Protein AF-A0A662FMQ7-F1 (afdb_monomer_lite)

Structure (mmCIF, N/CA/C/O backbone):
data_AF-A0A662FMQ7-F1
#
_entry.id   AF-A0A662FMQ7-F1
#
loop_
_atom_site.group_PDB
_atom_site.id
_atom_site.type_symbol
_atom_site.label_atom_id
_atom_site.label_alt_id
_atom_site.label_comp_id
_atom_site.label_asym_id
_atom_site.label_entity_id
_atom_site.label_seq_id
_atom_site.pdbx_PDB_ins_code
_atom_site.Cartn_x
_atom_site.Cartn_y
_atom_site.Cartn_z
_atom_site.occupancy
_atom_site.B_iso_or_equiv
_atom_site.auth_seq_id
_atom_site.auth_comp_id
_atom_site.auth_asym_id
_atom_site.auth_atom_id
_atom_site.pdbx_PDB_model_num
ATOM 1 N N . MET A 1 1 ? 12.712 19.298 -30.927 1.00 40.09 1 MET A N 1
ATOM 2 C CA . MET A 1 1 ? 11.885 18.202 -30.375 1.00 40.09 1 MET A CA 1
ATOM 3 C C . MET A 1 1 ? 12.782 17.271 -29.569 1.00 40.09 1 MET A C 1
ATOM 5 O O . MET A 1 1 ? 13.464 16.447 -30.155 1.00 40.09 1 MET A O 1
ATOM 9 N N . ALA A 1 2 ? 12.842 17.442 -28.248 1.00 38.66 2 ALA A N 1
ATOM 10 C CA . ALA A 1 2 ? 13.638 16.590 -27.361 1.00 38.66 2 ALA A CA 1
ATOM 11 C C . ALA A 1 2 ? 12.937 16.469 -25.995 1.00 38.66 2 ALA A C 1
ATOM 13 O O . ALA A 1 2 ? 13.376 17.013 -24.993 1.00 38.66 2 ALA A O 1
ATOM 14 N N . ARG A 1 3 ? 11.785 15.790 -25.977 1.00 37.56 3 ARG A N 1
ATOM 15 C CA . ARG A 1 3 ? 11.142 15.272 -24.757 1.00 37.56 3 ARG A CA 1
ATOM 16 C C . ARG A 1 3 ? 11.117 13.751 -24.867 1.00 37.56 3 ARG A C 1
ATOM 18 O O . ARG A 1 3 ? 10.083 13.159 -25.146 1.00 37.56 3 ARG A O 1
ATOM 25 N N . LYS A 1 4 ? 12.285 13.122 -24.768 1.00 44.16 4 LYS A N 1
ATOM 26 C CA . LYS A 1 4 ? 12.413 11.661 -24.685 1.00 44.16 4 LYS A CA 1
ATOM 27 C C . LYS A 1 4 ? 13.541 11.304 -23.722 1.00 44.16 4 LYS A C 1
ATOM 29 O O . LYS A 1 4 ? 14.658 11.012 -24.127 1.00 44.16 4 LYS A O 1
ATOM 34 N N . LYS A 1 5 ? 13.200 11.324 -22.438 1.00 37.72 5 LYS A N 1
ATOM 35 C CA . LYS A 1 5 ? 13.655 10.334 -21.463 1.00 37.72 5 LYS A CA 1
ATOM 36 C C . LYS A 1 5 ? 12.559 10.249 -20.403 1.00 37.72 5 LYS A C 1
ATOM 38 O O . LYS A 1 5 ? 12.393 11.140 -19.586 1.00 37.72 5 LYS A O 1
ATOM 43 N N . THR A 1 6 ? 11.725 9.237 -20.596 1.00 40.91 6 THR A N 1
ATOM 44 C CA . THR A 1 6 ? 10.712 8.667 -19.705 1.00 40.91 6 THR A CA 1
ATOM 45 C C . THR A 1 6 ? 11.006 8.874 -18.216 1.00 40.91 6 THR A C 1
ATOM 47 O O . THR A 1 6 ? 11.670 8.045 -17.600 1.00 40.91 6 THR A O 1
ATOM 50 N N . GLU A 1 7 ? 10.435 9.916 -17.612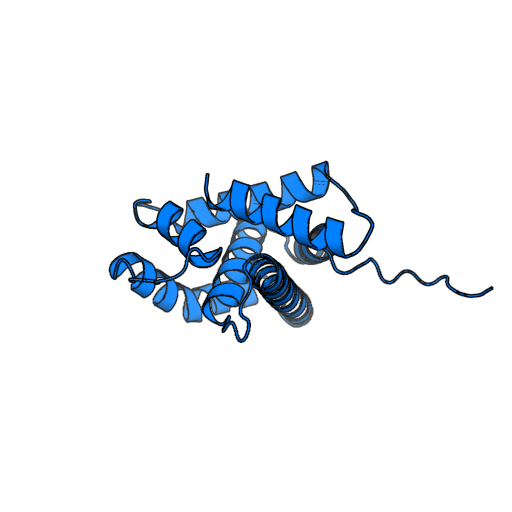 1.00 44.72 7 GLU A N 1
ATOM 51 C CA . GLU A 1 7 ? 9.859 9.737 -16.279 1.00 44.72 7 GLU A CA 1
ATOM 52 C C . GLU A 1 7 ? 8.734 8.724 -16.479 1.00 44.72 7 GLU A C 1
ATOM 54 O O . GLU A 1 7 ? 7.694 9.039 -17.057 1.00 44.72 7 GLU A O 1
ATOM 59 N N . LYS A 1 8 ? 8.983 7.465 -16.112 1.00 55.91 8 LYS A N 1
ATOM 60 C CA . LYS A 1 8 ? 7.911 6.513 -15.818 1.00 55.91 8 LYS A CA 1
ATOM 61 C C . LYS A 1 8 ? 6.974 7.261 -14.860 1.00 55.91 8 LYS A C 1
ATOM 63 O O . LYS A 1 8 ? 7.385 7.547 -13.740 1.00 55.91 8 LYS A O 1
ATOM 68 N N . GLU A 1 9 ? 5.809 7.712 -15.339 1.00 65.75 9 GLU A N 1
ATOM 69 C CA . GLU A 1 9 ? 4.927 8.581 -14.552 1.00 65.75 9 GLU A CA 1
ATOM 70 C C . GLU A 1 9 ? 4.690 7.923 -13.192 1.00 65.75 9 GLU A C 1
ATOM 72 O O . GLU A 1 9 ? 4.287 6.762 -13.155 1.00 65.75 9 GLU A O 1
ATOM 77 N N . ARG A 1 10 ? 4.976 8.651 -12.105 1.00 83.38 10 ARG A N 1
ATOM 78 C CA . ARG A 1 10 ? 4.873 8.180 -10.718 1.00 83.38 10 ARG A CA 1
ATOM 79 C C . ARG A 1 10 ? 3.517 7.503 -10.484 1.00 83.38 10 ARG A C 1
ATOM 81 O O . ARG A 1 10 ? 2.490 8.182 -10.396 1.00 83.38 10 ARG A O 1
ATOM 88 N N . GLN A 1 11 ? 3.514 6.172 -10.423 1.00 92.69 11 GLN A N 1
ATOM 89 C CA . GLN A 1 11 ? 2.307 5.354 -10.315 1.00 92.69 11 GLN A CA 1
ATOM 90 C C . GLN A 1 11 ? 2.584 4.022 -9.616 1.00 92.69 11 GLN A C 1
ATOM 92 O O . GLN A 1 11 ? 3.727 3.569 -9.569 1.00 92.69 11 GLN A O 1
ATOM 97 N N . LEU A 1 12 ? 1.533 3.364 -9.112 1.00 95.44 12 LEU A N 1
ATOM 98 C CA . LEU A 1 12 ? 1.670 2.091 -8.401 1.00 95.44 12 LEU A CA 1
ATOM 99 C C . LEU A 1 12 ? 2.397 1.030 -9.220 1.00 95.44 12 LEU A C 1
ATOM 101 O O . LEU A 1 12 ? 3.258 0.367 -8.660 1.00 95.44 12 LEU A O 1
ATOM 105 N N . TYR A 1 13 ? 2.122 0.916 -10.526 1.00 95.81 13 TYR A N 1
ATOM 106 C CA . TYR A 1 13 ? 2.790 -0.068 -11.387 1.00 95.81 13 TYR A CA 1
ATOM 107 C C . TYR A 1 13 ? 4.307 -0.003 -11.255 1.00 95.81 13 TYR A C 1
ATOM 109 O O . TYR A 1 13 ? 4.953 -0.995 -10.944 1.00 95.81 13 TYR A O 1
ATOM 117 N N . THR A 1 14 ? 4.875 1.186 -11.417 1.00 95.12 14 THR A N 1
ATOM 118 C CA . THR A 1 14 ? 6.327 1.365 -11.460 1.00 95.12 14 THR A CA 1
ATOM 119 C C . THR A 1 14 ? 6.962 1.249 -10.079 1.00 95.12 14 THR A C 1
ATOM 121 O O . THR A 1 14 ? 8.111 0.837 -9.971 1.00 95.12 14 THR A O 1
ATOM 124 N N . LEU A 1 15 ? 6.222 1.609 -9.027 1.00 95.94 15 LEU A N 1
ATOM 125 C CA . LEU A 1 15 ? 6.688 1.512 -7.644 1.00 95.94 15 LEU A CA 1
ATOM 126 C C . LEU A 1 15 ? 6.646 0.065 -7.140 1.00 95.94 15 LEU A C 1
ATOM 128 O O . LEU A 1 15 ? 7.608 -0.412 -6.550 1.00 95.94 15 LEU A O 1
ATOM 132 N N . ILE A 1 16 ? 5.566 -0.659 -7.427 1.00 96.50 16 ILE A N 1
ATOM 133 C CA . ILE A 1 16 ? 5.432 -2.072 -7.069 1.00 96.50 16 ILE A CA 1
ATOM 134 C C . ILE A 1 16 ? 6.397 -2.928 -7.893 1.00 96.50 16 ILE A C 1
ATOM 136 O O . ILE A 1 16 ? 7.021 -3.814 -7.333 1.00 96.50 16 ILE A O 1
ATOM 140 N N . GLU A 1 17 ? 6.582 -2.648 -9.188 1.00 95.75 17 GLU A N 1
ATOM 141 C CA . GLU A 1 17 ? 7.630 -3.275 -10.017 1.00 95.75 17 GLU A CA 1
ATOM 142 C C . GLU A 1 17 ? 9.028 -3.087 -9.421 1.00 95.75 17 GLU A C 1
ATOM 144 O O . GLU A 1 17 ? 9.815 -4.030 -9.385 1.00 95.75 17 GLU A O 1
ATOM 149 N N . ALA A 1 18 ? 9.332 -1.894 -8.908 1.00 94.44 18 ALA A N 1
ATOM 150 C CA . ALA A 1 18 ? 10.611 -1.640 -8.265 1.00 94.44 18 ALA A CA 1
ATOM 151 C C . ALA A 1 18 ? 10.764 -2.383 -6.929 1.00 94.44 18 ALA A C 1
ATOM 153 O O . ALA A 1 18 ? 11.855 -2.872 -6.671 1.00 94.44 18 ALA A O 1
ATOM 154 N N . LEU A 1 19 ? 9.714 -2.485 -6.104 1.00 93.69 19 LEU A N 1
ATOM 155 C CA . LEU A 1 19 ? 9.756 -3.267 -4.860 1.00 93.69 19 LEU A CA 1
ATOM 156 C C . LEU A 1 19 ? 9.857 -4.772 -5.115 1.00 93.69 19 LEU A C 1
ATOM 158 O O . LEU A 1 19 ? 10.674 -5.427 -4.487 1.00 93.69 19 LEU A O 1
ATOM 162 N N . ASP A 1 20 ? 9.073 -5.311 -6.053 1.00 95.31 20 ASP A N 1
ATOM 163 C CA . ASP A 1 20 ? 9.104 -6.735 -6.427 1.00 95.31 20 ASP A CA 1
ATOM 164 C C . ASP A 1 20 ? 10.519 -7.138 -6.875 1.00 95.31 20 ASP A C 1
ATOM 166 O O . ASP A 1 20 ? 11.059 -8.151 -6.453 1.00 95.31 20 ASP A O 1
ATOM 170 N N . ALA A 1 21 ? 11.199 -6.269 -7.628 1.00 93.50 21 ALA A N 1
ATOM 171 C CA . ALA A 1 21 ? 12.588 -6.485 -8.030 1.00 93.50 21 ALA A CA 1
ATOM 172 C C . ALA A 1 21 ? 13.619 -6.419 -6.881 1.00 93.50 21 ALA A C 1
ATOM 174 O O . ALA A 1 21 ? 14.797 -6.668 -7.131 1.00 93.50 21 ALA A O 1
ATOM 175 N N . GLN A 1 22 ? 13.236 -6.007 -5.670 1.00 89.75 22 GLN A N 1
ATOM 176 C CA . GLN A 1 22 ? 14.108 -5.949 -4.487 1.00 89.75 22 GLN A CA 1
ATOM 177 C C . GLN A 1 22 ? 13.744 -6.994 -3.428 1.00 89.75 22 GLN A C 1
ATOM 179 O O . GLN A 1 22 ? 14.418 -7.058 -2.407 1.00 89.75 22 GLN A O 1
ATOM 184 N N . THR A 1 23 ? 12.697 -7.794 -3.643 1.00 90.12 23 THR A N 1
ATOM 185 C CA . THR A 1 23 ? 12.189 -8.720 -2.632 1.00 90.12 23 THR A CA 1
ATOM 186 C C . THR A 1 23 ? 12.088 -10.132 -3.192 1.00 90.12 23 THR A C 1
ATOM 188 O O . THR A 1 23 ? 11.314 -10.395 -4.109 1.00 90.12 23 THR A O 1
ATOM 191 N N . ASP A 1 24 ? 12.834 -11.063 -2.600 1.00 88.06 24 ASP A N 1
ATOM 192 C CA . ASP A 1 24 ? 12.874 -12.457 -3.058 1.00 88.06 24 ASP A CA 1
ATOM 193 C C . ASP A 1 24 ? 11.651 -13.272 -2.598 1.00 88.06 24 ASP A C 1
ATOM 195 O O . ASP A 1 24 ? 11.212 -14.199 -3.288 1.00 88.06 24 ASP A O 1
ATOM 199 N N . ASP A 1 25 ? 11.073 -12.935 -1.438 1.00 92.75 25 ASP A N 1
ATOM 200 C CA . ASP A 1 25 ? 9.906 -13.624 -0.888 1.00 92.75 25 ASP A CA 1
ATOM 201 C C . ASP A 1 25 ? 8.592 -12.886 -1.182 1.00 92.75 25 ASP A C 1
ATOM 203 O O . ASP A 1 25 ? 8.371 -11.732 -0.816 1.00 92.75 25 ASP A O 1
ATOM 207 N N . LYS A 1 26 ? 7.634 -13.594 -1.787 1.00 92.12 26 LYS A N 1
ATOM 208 C CA . LYS A 1 26 ? 6.317 -13.016 -2.100 1.00 92.12 26 LYS A CA 1
ATOM 209 C C . LYS A 1 26 ? 5.524 -12.641 -0.847 1.00 92.12 26 LYS A C 1
ATOM 211 O O . LYS A 1 26 ? 4.736 -11.695 -0.877 1.00 92.12 26 LYS A O 1
ATOM 216 N N . GLY A 1 27 ? 5.674 -13.389 0.244 1.00 92.44 27 GLY A N 1
ATOM 217 C CA . GLY A 1 27 ? 5.018 -13.060 1.507 1.00 92.44 27 GLY A CA 1
ATOM 218 C C . GLY A 1 27 ? 5.553 -11.755 2.091 1.00 92.44 27 GLY A C 1
ATOM 219 O O . GLY A 1 27 ? 4.782 -10.907 2.544 1.00 92.44 27 GLY A O 1
ATOM 220 N N . GLU A 1 28 ? 6.859 -11.562 2.017 1.00 93.50 28 GLU A N 1
ATOM 221 C CA . GLU A 1 28 ? 7.530 -10.335 2.403 1.00 93.50 28 GLU A CA 1
ATOM 222 C C . GLU A 1 28 ? 7.079 -9.162 1.535 1.00 93.50 28 GLU A C 1
ATOM 224 O O . GLU A 1 28 ? 6.625 -8.163 2.084 1.00 93.50 28 GLU A O 1
ATOM 229 N N . LEU A 1 29 ? 7.057 -9.314 0.206 1.00 95.69 29 LEU A N 1
ATOM 230 C CA . LEU A 1 29 ? 6.585 -8.277 -0.719 1.00 95.69 29 LEU A CA 1
ATOM 231 C C . LEU A 1 29 ? 5.151 -7.840 -0.395 1.00 95.69 29 LEU A C 1
ATOM 233 O O . LEU A 1 29 ? 4.855 -6.648 -0.300 1.00 95.69 29 LEU A O 1
ATOM 237 N N . GLY A 1 30 ? 4.250 -8.806 -0.191 1.00 96.81 30 GLY A N 1
ATOM 238 C CA . GLY A 1 30 ? 2.863 -8.529 0.180 1.00 96.81 30 GLY A CA 1
ATOM 239 C C . GLY A 1 30 ? 2.747 -7.770 1.499 1.00 96.81 30 GLY A C 1
ATOM 240 O O . GLY A 1 30 ? 1.938 -6.851 1.628 1.00 96.81 30 GLY A O 1
ATOM 241 N N . SER A 1 31 ? 3.577 -8.131 2.474 1.00 95.19 31 SER A N 1
ATOM 242 C CA . SER A 1 31 ? 3.624 -7.448 3.764 1.00 95.19 31 SER A CA 1
ATOM 243 C C . SER A 1 31 ? 4.188 -6.037 3.604 1.00 95.19 31 SER A C 1
ATOM 245 O O . SER A 1 31 ? 3.571 -5.083 4.066 1.00 95.19 31 SER A O 1
ATOM 247 N N . LEU A 1 32 ? 5.295 -5.881 2.881 1.00 95.25 32 LEU A N 1
ATOM 248 C CA . LEU A 1 32 ? 5.972 -4.611 2.650 1.00 95.25 32 LEU A CA 1
ATOM 249 C C . LEU A 1 32 ? 5.042 -3.599 1.976 1.00 95.25 32 LEU A C 1
ATOM 251 O O . LEU A 1 32 ? 4.869 -2.499 2.494 1.00 95.25 32 LEU A O 1
ATOM 255 N N . ILE A 1 33 ? 4.354 -3.990 0.898 1.00 97.00 33 ILE A N 1
ATOM 256 C CA . ILE A 1 33 ? 3.355 -3.145 0.223 1.00 97.00 33 ILE A CA 1
ATOM 257 C C . ILE A 1 33 ? 2.287 -2.670 1.216 1.00 97.00 33 ILE A C 1
ATOM 259 O O . ILE A 1 33 ? 1.999 -1.476 1.310 1.00 97.00 33 ILE A O 1
ATOM 263 N N . SER A 1 34 ? 1.704 -3.596 1.976 1.00 95.62 34 SER A N 1
ATOM 264 C CA . SER A 1 34 ? 0.606 -3.295 2.895 1.00 95.62 34 SER A CA 1
ATOM 265 C C . SER A 1 34 ? 1.026 -2.424 4.071 1.00 95.62 34 SER A C 1
ATOM 267 O O . SER A 1 34 ? 0.325 -1.465 4.403 1.00 95.62 34 SER A O 1
ATOM 269 N N . TYR A 1 35 ? 2.164 -2.726 4.694 1.00 93.56 35 TYR A N 1
ATOM 270 C CA . TYR A 1 35 ? 2.679 -1.931 5.801 1.00 93.56 35 TYR A CA 1
ATOM 271 C C . TYR A 1 35 ? 3.081 -0.542 5.326 1.00 93.56 35 TYR A C 1
ATOM 273 O O . TYR A 1 35 ? 2.695 0.421 5.972 1.00 93.56 35 TYR A O 1
ATOM 281 N N . VAL A 1 36 ? 3.740 -0.401 4.174 1.00 94.88 36 VAL A N 1
ATOM 282 C CA . VAL A 1 36 ? 4.072 0.921 3.626 1.00 94.88 36 VAL A CA 1
ATOM 283 C C . VAL A 1 36 ? 2.819 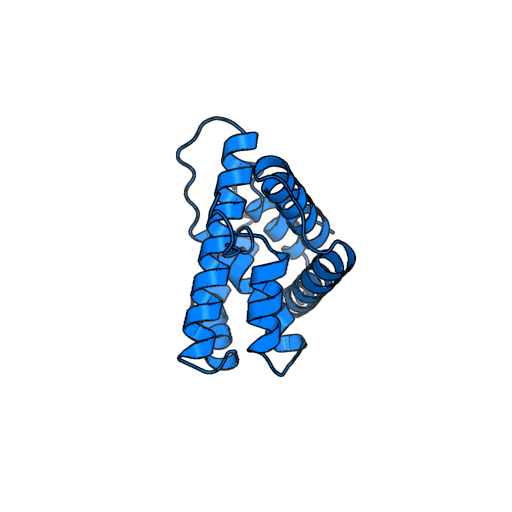1.754 3.356 1.00 94.88 36 VAL A C 1
ATOM 285 O O . VAL A 1 36 ? 2.791 2.934 3.702 1.00 94.88 36 VAL A O 1
ATOM 288 N N . ILE A 1 37 ? 1.763 1.166 2.783 1.00 94.94 37 ILE A N 1
ATOM 289 C CA . ILE A 1 37 ? 0.484 1.866 2.577 1.00 94.94 37 ILE A CA 1
ATOM 290 C C . ILE A 1 37 ? -0.083 2.342 3.915 1.00 94.94 37 ILE A C 1
ATOM 292 O O . ILE A 1 37 ? -0.427 3.514 4.057 1.00 94.94 37 ILE A O 1
ATOM 296 N N . LEU A 1 38 ? -0.161 1.451 4.905 1.00 91.19 38 LEU A N 1
ATOM 297 C CA . LEU A 1 38 ? -0.718 1.777 6.214 1.00 91.19 38 LEU A CA 1
ATOM 298 C C . LEU A 1 38 ? 0.082 2.858 6.934 1.00 91.19 38 LEU A C 1
ATOM 300 O O . LEU A 1 38 ? -0.509 3.816 7.419 1.00 91.19 38 LEU A O 1
ATOM 304 N N . THR A 1 39 ? 1.405 2.733 6.998 1.00 90.31 39 THR A N 1
ATOM 305 C CA . THR A 1 39 ? 2.256 3.696 7.706 1.00 90.31 39 THR A CA 1
ATOM 306 C C . THR A 1 39 ? 2.230 5.062 7.040 1.00 90.31 39 THR A C 1
ATOM 308 O O . THR A 1 39 ? 2.093 6.067 7.732 1.00 90.31 39 THR A O 1
ATOM 311 N N . SER A 1 40 ? 2.227 5.100 5.705 1.00 92.12 40 SER A N 1
ATOM 312 C CA . SER A 1 40 ? 2.082 6.346 4.944 1.00 92.12 40 SER A CA 1
ATOM 313 C C . SER A 1 40 ? 0.773 7.067 5.245 1.00 92.12 40 SER A C 1
ATOM 315 O O . SER A 1 40 ? 0.736 8.291 5.239 1.00 92.12 40 SER A O 1
ATOM 317 N N . LEU A 1 41 ? -0.303 6.314 5.484 1.00 90.25 41 LEU A N 1
ATOM 318 C CA . LEU A 1 41 ? -1.615 6.862 5.815 1.00 90.25 41 LEU A CA 1
ATOM 319 C C . LEU A 1 41 ? -1.774 7.186 7.309 1.00 90.25 41 LEU A C 1
ATOM 321 O O . LEU A 1 41 ? -2.575 8.049 7.648 1.00 90.25 41 LEU A O 1
ATOM 325 N N . ILE A 1 42 ? -1.046 6.507 8.199 1.00 85.94 42 ILE A N 1
ATOM 326 C CA . ILE A 1 42 ? -1.006 6.821 9.637 1.00 85.94 42 ILE A CA 1
ATOM 327 C C . ILE A 1 42 ? -0.331 8.174 9.864 1.00 85.94 42 ILE A C 1
ATOM 329 O O . ILE A 1 42 ? -0.853 8.993 10.615 1.00 85.94 42 ILE A O 1
ATOM 333 N N . ASP A 1 43 ? 0.788 8.414 9.181 1.00 81.75 43 ASP A N 1
ATOM 334 C CA . ASP A 1 43 ? 1.550 9.665 9.277 1.00 81.75 43 ASP A CA 1
ATOM 335 C C . ASP A 1 43 ? 0.951 10.787 8.405 1.00 81.75 43 ASP A C 1
ATOM 337 O O . ASP A 1 43 ? 1.488 11.893 8.337 1.00 81.75 43 ASP A O 1
ATOM 341 N N . PHE A 1 44 ? -0.151 10.505 7.702 1.00 84.31 44 PHE A N 1
ATOM 342 C CA . PHE A 1 44 ? -0.814 11.462 6.830 1.00 84.31 44 PHE A CA 1
ATOM 343 C C . PHE A 1 44 ? -1.675 12.446 7.629 1.00 84.31 44 PHE A C 1
ATOM 345 O O . PHE A 1 44 ? -2.675 12.079 8.246 1.00 84.31 44 PHE A O 1
ATOM 352 N N . GLU A 1 45 ? -1.338 13.727 7.516 1.00 74.75 45 GLU A N 1
ATOM 353 C CA . GLU A 1 45 ? -2.156 14.843 7.980 1.00 74.75 45 GLU A CA 1
ATOM 354 C C . GLU A 1 45 ? -2.733 15.576 6.761 1.00 74.75 45 GLU A C 1
ATOM 356 O O . GLU A 1 45 ? -1.993 16.004 5.872 1.00 74.75 45 GLU A O 1
ATOM 361 N N . THR A 1 46 ? -4.061 15.715 6.691 1.00 66.88 46 THR A N 1
ATOM 362 C CA . THR A 1 46 ? -4.700 16.491 5.618 1.00 66.88 46 THR A CA 1
ATOM 363 C C . THR A 1 46 ? -4.795 17.964 6.004 1.00 66.88 46 THR A C 1
ATOM 365 O O . THR A 1 46 ? -5.232 18.299 7.103 1.00 66.88 46 THR A O 1
ATOM 368 N N . ASN A 1 47 ? -4.415 18.842 5.073 1.00 62.69 47 ASN A N 1
ATOM 369 C CA . ASN A 1 47 ? -4.509 20.296 5.221 1.00 62.69 47 ASN A CA 1
ATOM 370 C C . ASN A 1 47 ? -5.629 20.912 4.353 1.00 62.69 47 ASN A C 1
ATOM 372 O O . ASN A 1 47 ? -5.689 22.134 4.221 1.00 62.69 47 ASN A O 1
ATOM 376 N N . THR A 1 48 ? -6.486 20.104 3.708 1.00 64.38 48 THR A N 1
ATOM 377 C CA . THR A 1 48 ? -7.350 20.562 2.599 1.00 64.38 48 THR A CA 1
ATOM 378 C C . THR A 1 48 ? -8.821 20.133 2.710 1.00 64.38 48 THR A C 1
ATOM 380 O O . THR A 1 48 ? -9.181 19.218 3.448 1.00 64.38 48 THR A O 1
ATOM 383 N N . GLY A 1 49 ? -9.693 20.879 2.012 1.00 70.12 49 GLY A N 1
ATOM 384 C CA . GLY A 1 49 ? -11.135 20.981 2.279 1.00 70.12 49 GLY A CA 1
ATOM 385 C C . GLY A 1 49 ? -12.081 20.258 1.310 1.00 70.12 49 GLY A C 1
ATOM 386 O O . GLY A 1 49 ? -13.293 20.379 1.482 1.00 70.12 49 GLY A O 1
ATOM 387 N N . SER A 1 50 ? -11.582 19.513 0.313 1.00 84.44 50 SER A N 1
ATOM 388 C CA . SER A 1 50 ? -12.419 18.696 -0.584 1.00 84.44 50 SER A CA 1
ATOM 389 C C . SER A 1 50 ? -12.035 17.213 -0.570 1.00 84.44 50 SER A C 1
ATOM 391 O O . SER A 1 50 ? -10.888 16.837 -0.330 1.00 84.44 50 SER A O 1
ATOM 393 N N . GLU A 1 51 ? -13.010 16.340 -0.835 1.00 84.69 51 GLU A N 1
ATOM 394 C CA . GLU A 1 51 ? -12.785 14.893 -0.834 1.00 84.69 51 GLU A CA 1
ATOM 395 C C . GLU A 1 51 ? -11.816 14.449 -1.942 1.00 84.69 51 GLU A C 1
ATOM 397 O O . GLU A 1 51 ? -10.949 13.613 -1.703 1.00 84.69 51 GLU A O 1
ATOM 402 N N . GLU A 1 52 ? -11.929 15.013 -3.147 1.00 86.12 52 GLU A N 1
ATOM 403 C CA . GLU A 1 52 ? -11.067 14.648 -4.278 1.00 86.12 52 GLU A CA 1
ATOM 404 C C . GLU A 1 52 ? -9.599 15.020 -4.023 1.00 86.12 52 GLU A C 1
ATOM 406 O O . GLU A 1 52 ? -8.701 14.218 -4.288 1.00 86.12 52 GLU A O 1
ATOM 411 N N . GLU A 1 53 ? -9.348 16.201 -3.453 1.00 87.75 53 GLU A N 1
ATOM 412 C CA . GLU A 1 53 ? -7.997 16.625 -3.079 1.00 87.75 53 GLU A CA 1
ATOM 413 C C . GLU A 1 53 ? -7.408 15.706 -2.015 1.00 87.75 53 GLU A C 1
ATOM 415 O O . GLU A 1 53 ? -6.292 15.215 -2.202 1.00 87.75 53 GLU A O 1
ATOM 420 N N . ARG A 1 54 ? -8.184 15.373 -0.975 1.00 88.81 54 ARG A N 1
ATOM 421 C CA . ARG A 1 54 ? -7.765 14.417 0.056 1.00 88.81 54 ARG A CA 1
ATOM 422 C C . ARG A 1 54 ? -7.352 13.080 -0.554 1.00 88.81 54 ARG A C 1
ATOM 424 O O . ARG A 1 54 ? -6.267 12.592 -0.256 1.00 88.81 54 ARG A O 1
ATOM 431 N N . ARG A 1 55 ? -8.165 12.514 -1.455 1.00 90.38 55 ARG A N 1
ATOM 432 C CA . ARG A 1 55 ? -7.853 11.238 -2.128 1.00 90.38 55 ARG A CA 1
ATOM 433 C C . ARG A 1 55 ? -6.538 11.308 -2.907 1.00 90.38 55 ARG A C 1
ATOM 435 O O . ARG A 1 55 ? -5.760 10.355 -2.911 1.00 90.38 55 ARG A O 1
ATOM 442 N N . PHE A 1 56 ? -6.254 12.432 -3.567 1.00 90.31 56 PHE A N 1
ATOM 443 C CA . PHE A 1 56 ? -4.980 12.621 -4.265 1.00 90.31 56 PHE A CA 1
ATOM 444 C C . PHE A 1 56 ? -3.797 12.781 -3.313 1.00 90.31 56 PHE A C 1
ATOM 446 O O . PHE A 1 56 ? -2.702 12.315 -3.635 1.00 90.31 56 PHE A O 1
ATOM 453 N N . GLU A 1 57 ? -3.985 13.440 -2.175 1.00 90.31 57 GLU A N 1
ATOM 454 C CA . GLU A 1 57 ? -2.955 13.577 -1.147 1.00 90.31 57 GLU A CA 1
ATOM 455 C C . GLU A 1 57 ? -2.644 12.236 -0.472 1.00 90.31 57 GLU A C 1
ATOM 457 O O . GLU A 1 57 ? -1.469 11.890 -0.365 1.00 90.31 57 GLU A O 1
ATOM 462 N N . GLU A 1 58 ? -3.659 11.426 -0.158 1.00 92.44 58 GLU A N 1
ATOM 463 C CA . GLU A 1 58 ? -3.500 10.060 0.366 1.00 92.44 58 GLU A CA 1
ATOM 464 C C . GLU A 1 58 ? -2.643 9.202 -0.583 1.00 92.44 58 GLU A C 1
ATOM 466 O O . GLU A 1 58 ? -1.684 8.554 -0.162 1.00 92.44 58 GLU A O 1
ATOM 471 N N . ILE A 1 59 ? -2.909 9.256 -1.893 1.00 94.44 59 ILE A N 1
ATOM 472 C CA . ILE A 1 59 ? -2.121 8.501 -2.882 1.00 94.44 59 ILE A CA 1
ATOM 473 C C . ILE A 1 59 ? -0.700 9.030 -3.023 1.00 94.44 59 ILE A C 1
ATOM 475 O O . ILE A 1 59 ? 0.241 8.248 -3.152 1.00 94.44 59 ILE A O 1
ATOM 479 N N . LYS A 1 60 ? -0.506 10.349 -2.972 1.00 92.75 60 LYS A N 1
ATOM 480 C CA . LYS A 1 60 ? 0.844 10.926 -2.979 1.00 92.75 60 LYS A CA 1
ATOM 481 C C . LYS A 1 60 ? 1.633 10.530 -1.731 1.00 92.75 60 LYS A C 1
ATOM 483 O O . LYS A 1 60 ? 2.838 10.304 -1.855 1.00 92.75 60 LYS A O 1
ATOM 488 N N . ALA A 1 61 ? 0.991 10.449 -0.567 1.00 93.31 61 ALA A N 1
ATOM 489 C CA . ALA A 1 61 ? 1.620 9.975 0.662 1.00 93.31 61 ALA A CA 1
ATOM 490 C C . ALA A 1 61 ? 2.074 8.519 0.498 1.00 93.31 61 ALA A C 1
ATOM 492 O O . ALA A 1 61 ? 3.250 8.228 0.698 1.00 93.31 61 ALA A O 1
ATOM 493 N N . ILE A 1 62 ? 1.193 7.648 -0.006 1.00 95.50 62 ILE A N 1
ATOM 494 C CA . ILE A 1 62 ? 1.510 6.241 -0.303 1.00 95.50 62 ILE A CA 1
ATOM 495 C C . ILE A 1 62 ? 2.675 6.115 -1.286 1.00 95.50 62 ILE A C 1
ATOM 497 O O . ILE A 1 62 ? 3.603 5.351 -1.041 1.00 95.50 62 ILE A O 1
ATOM 501 N N . TYR A 1 63 ? 2.676 6.877 -2.384 1.00 95.81 63 TYR A N 1
ATOM 502 C CA . TYR A 1 63 ? 3.798 6.847 -3.326 1.00 95.81 63 TYR A CA 1
ATOM 503 C C . TYR A 1 63 ? 5.113 7.235 -2.659 1.00 95.81 63 TYR A C 1
ATOM 505 O O . TYR A 1 63 ? 6.133 6.616 -2.928 1.00 95.81 63 TYR A O 1
ATOM 513 N N . THR A 1 64 ? 5.078 8.234 -1.776 1.00 94.94 64 THR A N 1
ATOM 514 C CA . THR A 1 64 ? 6.269 8.701 -1.059 1.00 94.94 64 THR A CA 1
ATOM 515 C C . THR A 1 64 ? 6.780 7.623 -0.108 1.00 94.94 64 THR A C 1
ATOM 517 O O . THR A 1 64 ? 7.984 7.410 -0.017 1.00 94.94 64 THR A O 1
ATOM 520 N N . GLY A 1 65 ? 5.881 6.914 0.577 1.00 94.75 65 GLY A N 1
ATOM 521 C CA . GLY A 1 65 ? 6.252 5.767 1.400 1.00 94.75 65 GLY A CA 1
ATOM 522 C C . GLY A 1 65 ? 6.864 4.633 0.584 1.00 94.75 65 GLY A C 1
ATOM 523 O O . GLY A 1 65 ? 7.888 4.089 0.985 1.00 94.75 65 GLY A O 1
ATOM 524 N N . LEU A 1 66 ? 6.280 4.304 -0.573 1.00 95.88 66 LEU A N 1
ATOM 525 C CA . LEU A 1 66 ? 6.798 3.258 -1.462 1.00 95.88 66 LEU A CA 1
ATOM 526 C C . LEU A 1 66 ? 8.178 3.624 -2.011 1.00 95.88 66 LEU A C 1
ATOM 528 O O . LEU A 1 66 ? 9.068 2.787 -1.990 1.00 95.88 66 LEU A O 1
ATOM 532 N N . GLU A 1 67 ? 8.386 4.867 -2.443 1.00 95.19 67 GLU A N 1
ATOM 533 C CA . GLU A 1 67 ? 9.696 5.359 -2.892 1.00 95.19 67 GLU A CA 1
ATOM 534 C C . GLU A 1 67 ? 10.751 5.232 -1.795 1.00 95.19 67 GLU A C 1
ATOM 536 O O . GLU A 1 67 ? 11.807 4.655 -2.038 1.00 95.19 67 GLU A O 1
ATOM 541 N N . LYS A 1 68 ? 10.433 5.667 -0.570 1.00 93.75 68 LYS A N 1
ATOM 542 C CA . LYS A 1 68 ? 11.329 5.497 0.581 1.00 93.75 68 LYS A CA 1
ATOM 543 C C . LYS A 1 68 ? 11.619 4.027 0.861 1.00 93.75 68 LYS A C 1
ATOM 545 O O . LYS A 1 68 ? 12.761 3.675 1.118 1.00 93.75 68 LYS A O 1
ATOM 550 N N . ALA A 1 69 ? 10.608 3.162 0.810 1.00 93.62 69 ALA A N 1
ATOM 551 C CA . ALA A 1 69 ? 10.804 1.732 1.018 1.00 93.62 69 ALA A CA 1
ATOM 552 C C . ALA A 1 69 ? 11.703 1.117 -0.064 1.00 93.62 69 ALA A C 1
ATOM 554 O O . ALA A 1 69 ? 12.560 0.304 0.265 1.00 93.62 69 ALA A O 1
ATOM 555 N N . ILE A 1 70 ? 11.563 1.536 -1.327 1.00 93.44 70 ILE A N 1
ATOM 556 C CA . ILE A 1 70 ? 12.437 1.114 -2.432 1.00 93.44 70 ILE A CA 1
ATOM 557 C C . ILE A 1 70 ? 13.870 1.587 -2.200 1.00 93.44 70 ILE A C 1
ATOM 559 O O . ILE A 1 70 ? 14.796 0.803 -2.367 1.00 93.44 70 ILE A O 1
ATOM 563 N N . GLU A 1 71 ? 14.064 2.861 -1.854 1.00 92.94 71 GLU A N 1
ATOM 564 C CA . GLU A 1 71 ? 15.391 3.423 -1.573 1.00 92.94 71 GLU A CA 1
ATOM 565 C C . GLU A 1 71 ? 16.068 2.667 -0.433 1.00 92.94 71 GLU A C 1
ATOM 567 O O . GLU A 1 71 ? 17.184 2.184 -0.595 1.00 92.94 71 GLU A O 1
ATOM 572 N N . ARG A 1 72 ? 15.346 2.448 0.665 1.00 93.00 72 ARG A N 1
ATOM 573 C CA . ARG A 1 72 ? 15.843 1.677 1.802 1.00 93.00 72 ARG A CA 1
ATOM 574 C C . ARG A 1 72 ? 16.142 0.222 1.461 1.00 93.00 72 ARG A C 1
ATOM 576 O O . ARG A 1 72 ? 17.185 -0.267 1.856 1.00 93.00 72 ARG A O 1
ATOM 583 N N . SER A 1 73 ? 15.286 -0.437 0.680 1.00 90.62 73 SER A N 1
ATOM 584 C CA . SER A 1 73 ? 15.498 -1.834 0.253 1.00 90.62 73 SER A CA 1
ATOM 585 C C . SER A 1 73 ? 16.655 -1.994 -0.746 1.00 90.62 73 SER A C 1
ATOM 587 O O . SER A 1 73 ? 17.000 -3.111 -1.113 1.00 90.62 73 SER A O 1
ATOM 589 N N . ARG A 1 74 ? 17.228 -0.887 -1.243 1.00 88.75 74 ARG A N 1
ATOM 590 C CA . ARG A 1 74 ? 18.480 -0.894 -2.018 1.00 88.75 74 ARG A CA 1
ATOM 591 C C . ARG A 1 74 ? 19.711 -0.725 -1.134 1.00 88.75 74 ARG A C 1
ATOM 593 O O . ARG A 1 74 ? 20.793 -1.155 -1.527 1.00 88.75 74 ARG A O 1
ATOM 600 N N . GLU A 1 75 ? 19.568 -0.027 -0.011 1.00 88.69 75 GLU A N 1
ATOM 601 C C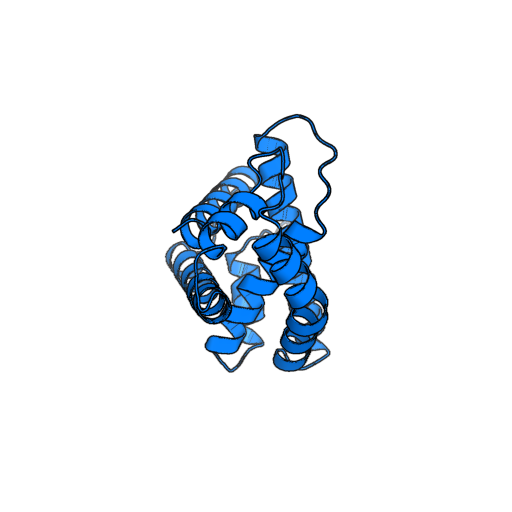A . GLU A 1 75 ? 20.643 0.231 0.954 1.00 88.69 75 GLU A CA 1
ATOM 602 C C . GLU A 1 75 ? 20.788 -0.922 1.958 1.00 88.69 75 GLU A C 1
ATOM 604 O O . GLU A 1 75 ? 21.899 -1.280 2.347 1.00 88.69 75 GLU A O 1
ATOM 609 N N . GLU A 1 76 ? 19.663 -1.525 2.327 1.00 87.75 76 GLU A N 1
ATOM 610 C CA . GLU A 1 76 ? 19.489 -2.633 3.262 1.00 87.75 76 GLU A CA 1
ATOM 611 C C . GLU A 1 76 ? 18.639 -3.722 2.583 1.00 87.75 76 GLU A C 1
ATOM 613 O O . GLU A 1 76 ? 17.962 -3.451 1.594 1.00 87.75 76 GLU A O 1
ATOM 618 N N . ASP A 1 77 ? 18.638 -4.957 3.088 1.00 87.38 77 ASP A N 1
ATOM 619 C CA . ASP A 1 77 ? 17.722 -5.983 2.575 1.00 87.38 77 ASP A CA 1
ATOM 620 C C . ASP A 1 77 ? 16.252 -5.640 2.901 1.00 87.38 77 ASP A C 1
ATOM 622 O O . ASP A 1 77 ? 15.943 -5.004 3.916 1.00 87.38 77 ASP A O 1
ATOM 626 N N . SER A 1 78 ? 15.316 -6.064 2.047 1.00 87.12 78 SER A N 1
ATOM 627 C CA . SER A 1 78 ? 13.894 -5.722 2.190 1.00 87.12 78 SER A CA 1
ATOM 628 C C . SER A 1 78 ? 13.257 -6.280 3.474 1.00 87.12 78 SER A C 1
ATOM 630 O O . SER A 1 78 ? 12.309 -5.683 4.004 1.00 87.12 78 SER A O 1
ATOM 632 N N . TYR A 1 79 ? 13.817 -7.356 4.038 1.00 88.75 79 TYR A N 1
ATOM 633 C CA . TYR A 1 79 ? 13.329 -7.965 5.271 1.00 88.75 79 TYR A CA 1
ATOM 634 C C . TYR A 1 79 ? 13.641 -7.077 6.477 1.00 88.75 79 TYR A C 1
ATOM 636 O O . TYR A 1 79 ? 12.782 -6.889 7.343 1.00 88.75 79 TYR A O 1
ATOM 644 N N . SER A 1 80 ? 14.825 -6.462 6.510 1.00 89.62 80 SER A N 1
ATOM 645 C CA . SER A 1 80 ? 15.200 -5.453 7.504 1.00 89.62 80 SER A CA 1
ATOM 646 C C . SER A 1 80 ? 14.244 -4.254 7.472 1.00 89.62 80 SER A C 1
ATOM 648 O O . SER A 1 80 ? 13.713 -3.854 8.514 1.00 89.62 80 SER A O 1
ATOM 650 N N . VAL A 1 81 ? 13.906 -3.753 6.277 1.00 89.56 81 VAL A N 1
ATOM 651 C CA . VAL A 1 81 ? 12.923 -2.664 6.105 1.00 89.56 81 VAL A CA 1
ATOM 652 C C . VAL A 1 81 ? 11.542 -3.072 6.628 1.00 89.56 81 VAL A C 1
ATOM 654 O O . VAL A 1 81 ? 10.894 -2.310 7.355 1.00 89.56 81 VAL A O 1
ATOM 657 N N . LEU A 1 82 ? 11.086 -4.286 6.305 1.00 89.69 82 LEU A N 1
ATOM 658 C CA . LEU A 1 82 ? 9.819 -4.817 6.806 1.00 89.69 82 LEU A CA 1
ATOM 659 C C . LEU A 1 82 ? 9.826 -4.964 8.335 1.00 89.69 82 LEU A C 1
ATOM 661 O O . LEU A 1 82 ? 8.843 -4.611 8.994 1.00 89.69 82 LEU A O 1
ATOM 665 N N . CYS A 1 83 ? 10.917 -5.458 8.918 1.00 88.38 83 CYS A N 1
ATOM 666 C CA . CYS A 1 83 ? 11.069 -5.610 10.364 1.00 88.38 83 CYS A CA 1
ATOM 667 C C . CYS A 1 83 ? 10.960 -4.270 11.088 1.00 88.38 83 CYS A C 1
ATOM 669 O O . CYS A 1 83 ? 10.304 -4.175 12.126 1.00 88.38 83 CYS A O 1
ATOM 671 N N . GLU A 1 84 ? 11.547 -3.210 10.544 1.00 87.81 84 GLU A N 1
ATOM 672 C CA . GLU A 1 84 ? 11.413 -1.882 11.131 1.00 87.81 84 GLU A CA 1
ATOM 673 C C . GLU A 1 84 ? 9.995 -1.330 11.032 1.00 87.81 84 GLU A C 1
ATOM 675 O O . GLU A 1 84 ? 9.454 -0.852 12.033 1.00 87.81 84 GLU A O 1
ATOM 680 N N . LEU A 1 85 ? 9.371 -1.429 9.853 1.00 87.00 85 LEU A N 1
ATOM 681 C CA . LEU A 1 85 ? 7.990 -0.989 9.644 1.00 87.00 85 LEU A CA 1
ATOM 682 C C . LEU A 1 85 ? 7.038 -1.710 10.601 1.00 87.00 85 LEU A C 1
ATOM 684 O O . LEU A 1 85 ? 6.203 -1.080 11.252 1.00 87.00 85 LEU A O 1
ATOM 688 N N . THR A 1 86 ? 7.188 -3.025 10.733 1.00 85.56 86 THR A N 1
ATOM 689 C CA . THR A 1 86 ? 6.372 -3.830 11.645 1.00 85.56 86 THR A CA 1
ATOM 690 C C . THR A 1 86 ? 6.678 -3.489 13.104 1.00 85.56 86 THR A C 1
ATOM 692 O O . THR A 1 86 ? 5.757 -3.233 13.872 1.00 85.56 86 THR A O 1
ATOM 695 N N . THR A 1 87 ? 7.939 -3.359 13.508 1.00 82.88 87 THR A N 1
ATOM 696 C CA . THR A 1 87 ? 8.291 -3.064 14.908 1.00 82.88 87 THR A CA 1
ATOM 697 C C . THR A 1 87 ? 7.814 -1.681 15.354 1.00 82.88 87 THR A C 1
ATOM 699 O O . THR A 1 87 ? 7.233 -1.538 16.433 1.00 82.88 87 THR A O 1
ATOM 702 N N . GLN A 1 88 ? 8.032 -0.652 14.534 1.00 78.44 88 GLN A N 1
ATOM 703 C CA . GLN A 1 88 ? 7.682 0.724 14.887 1.00 78.44 88 GLN A CA 1
ATOM 704 C C . GLN A 1 88 ? 6.176 0.963 14.786 1.00 78.44 88 GLN A C 1
ATOM 706 O O . GLN A 1 88 ? 5.581 1.579 15.673 1.00 78.44 88 GLN A O 1
ATOM 711 N N . LYS A 1 89 ? 5.544 0.460 13.720 1.00 76.38 89 LYS A N 1
ATOM 712 C CA . LYS A 1 89 ? 4.182 0.856 13.356 1.00 76.38 89 LYS A CA 1
ATOM 713 C C . LYS A 1 89 ? 3.130 -0.230 13.557 1.00 76.38 89 LYS A C 1
ATOM 715 O O . LYS A 1 89 ? 1.959 0.123 13.658 1.00 76.38 89 LYS A O 1
ATOM 720 N N . ALA A 1 90 ? 3.476 -1.512 13.743 1.00 73.88 90 ALA A N 1
ATOM 721 C CA . ALA A 1 90 ? 2.466 -2.518 14.112 1.00 73.88 90 ALA A CA 1
ATOM 722 C C . ALA A 1 90 ? 1.894 -2.264 15.512 1.00 73.88 90 ALA A C 1
ATOM 724 O O . ALA A 1 90 ? 0.709 -2.492 15.742 1.00 73.88 90 ALA A O 1
ATOM 725 N N . LYS A 1 91 ? 2.693 -1.727 16.445 1.00 77.56 91 LYS A N 1
ATOM 726 C CA . LYS A 1 91 ? 2.190 -1.326 17.768 1.00 77.56 91 LYS A CA 1
ATOM 727 C C . LYS A 1 91 ? 1.164 -0.198 17.660 1.00 77.56 91 LYS A C 1
ATOM 729 O O . LYS A 1 91 ? 0.141 -0.239 18.340 1.00 77.56 91 LYS A O 1
ATOM 734 N N . GLU A 1 92 ? 1.435 0.792 16.817 1.00 81.12 92 GLU A N 1
ATOM 735 C CA . GLU A 1 92 ? 0.518 1.900 16.551 1.00 81.12 92 GLU A CA 1
ATOM 736 C C . GLU A 1 92 ? -0.754 1.408 15.849 1.00 81.12 92 GLU A C 1
ATOM 738 O O . GLU A 1 92 ? -1.859 1.702 16.301 1.00 81.12 92 GLU A O 1
ATOM 743 N N . LEU A 1 93 ? -0.608 0.557 14.830 1.00 80.44 93 LEU A N 1
ATOM 744 C CA . LEU A 1 93 ? -1.720 -0.091 14.138 1.00 80.44 93 LEU A CA 1
ATOM 745 C C . LEU A 1 93 ? -2.608 -0.880 15.105 1.00 80.44 93 LEU A C 1
ATOM 747 O O . LEU A 1 93 ? -3.824 -0.709 15.103 1.00 80.44 93 LEU A O 1
ATOM 751 N N . LYS A 1 94 ? -2.008 -1.696 15.974 1.00 78.56 94 LYS A N 1
ATOM 752 C CA . LYS A 1 94 ? -2.733 -2.467 16.986 1.00 78.56 94 LYS A CA 1
ATOM 753 C C . LYS A 1 94 ? -3.497 -1.558 17.945 1.00 78.56 94 LYS A C 1
ATOM 755 O O . LYS A 1 94 ? -4.663 -1.804 18.213 1.00 78.56 94 LYS A O 1
ATOM 760 N N . GLN A 1 95 ? -2.890 -0.460 18.398 1.00 81.38 95 GLN A N 1
ATOM 761 C CA . GLN A 1 95 ? -3.593 0.525 19.226 1.00 81.38 95 GLN A CA 1
ATOM 762 C C . GLN A 1 95 ? -4.762 1.196 18.495 1.00 81.38 95 GLN A C 1
ATOM 764 O O . GLN A 1 95 ? -5.755 1.528 19.137 1.00 81.38 95 GLN A O 1
ATOM 769 N N . ILE A 1 96 ? -4.651 1.427 17.184 1.00 79.75 96 ILE A N 1
ATOM 770 C CA . ILE A 1 96 ? -5.738 1.978 16.365 1.00 79.75 96 ILE A CA 1
ATOM 771 C C . ILE A 1 96 ? -6.881 0.961 16.233 1.00 79.75 96 ILE A C 1
ATOM 773 O O . ILE A 1 96 ? -8.038 1.348 16.407 1.00 79.75 96 ILE A O 1
ATOM 777 N N . LEU A 1 97 ? -6.555 -0.311 15.977 1.00 78.31 97 LEU A N 1
ATOM 778 C CA . LEU A 1 97 ? -7.517 -1.416 15.882 1.00 78.31 97 LEU A CA 1
ATOM 779 C C . LEU A 1 97 ? -8.252 -1.635 17.214 1.00 78.31 97 LEU A C 1
ATOM 781 O O . LEU A 1 97 ? -9.477 -1.689 17.231 1.00 78.31 97 LEU A O 1
ATOM 785 N N . ASP A 1 98 ? -7.518 -1.675 18.329 1.00 73.94 98 ASP A N 1
ATOM 786 C CA . ASP A 1 98 ? -8.069 -1.937 19.666 1.00 73.94 98 ASP A CA 1
ATOM 787 C C . ASP A 1 98 ? -8.960 -0.793 20.185 1.00 73.94 98 ASP A C 1
ATOM 789 O O . ASP A 1 98 ? -9.848 -1.015 21.006 1.00 73.94 98 ASP A O 1
ATOM 793 N N . LYS A 1 99 ? -8.717 0.451 19.748 1.00 71.69 99 LYS A N 1
ATOM 794 C CA . LYS A 1 99 ? -9.429 1.639 20.254 1.00 71.69 99 LYS A CA 1
ATOM 795 C C . LYS A 1 99 ? -10.675 2.017 19.453 1.00 71.69 99 LYS A C 1
ATOM 797 O O . LYS A 1 99 ? -11.234 3.068 19.763 1.00 71.69 99 LYS A O 1
ATOM 802 N N . GLU A 1 100 ? -11.066 1.239 18.431 1.00 61.81 100 GLU A N 1
ATOM 803 C CA . GLU A 1 100 ? -12.111 1.605 17.450 1.00 61.81 100 GLU A CA 1
ATOM 804 C C . GLU A 1 100 ? -12.045 3.103 17.137 1.00 61.81 100 GLU A C 1
ATOM 806 O O . GLU A 1 100 ? -12.996 3.855 17.374 1.00 61.81 100 GLU A O 1
ATOM 811 N N . ARG A 1 101 ? -10.839 3.574 16.782 1.00 54.34 101 ARG A N 1
ATOM 812 C CA . ARG A 1 101 ? -10.514 5.000 16.860 1.00 54.34 101 ARG A CA 1
ATOM 813 C C . ARG A 1 101 ? -11.604 5.768 16.111 1.00 54.34 101 ARG A C 1
ATOM 815 O O . ARG A 1 101 ? -11.803 5.537 14.919 1.00 54.34 101 ARG A O 1
ATOM 822 N N . LYS A 1 102 ? -12.326 6.640 16.831 1.00 51.41 102 LYS A N 1
ATOM 823 C CA . LYS A 1 102 ? -13.306 7.599 16.300 1.00 51.41 102 LYS A CA 1
ATOM 824 C C . LYS A 1 102 ? -12.589 8.546 15.336 1.00 51.41 102 LYS A C 1
ATOM 826 O O . LYS A 1 102 ? -12.274 9.679 15.669 1.00 51.41 102 LYS A O 1
ATOM 831 N N . ILE A 1 103 ? -12.229 8.041 14.164 1.00 55.03 103 ILE A N 1
ATOM 832 C CA . ILE A 1 103 ? -11.679 8.819 13.069 1.00 55.03 103 ILE A CA 1
ATOM 833 C C . ILE A 1 103 ? -12.906 9.451 12.423 1.00 55.03 103 ILE A C 1
ATOM 835 O O . ILE A 1 103 ? -13.734 8.761 11.820 1.00 55.03 103 ILE A O 1
ATOM 839 N N . GLU A 1 104 ? -13.073 10.751 12.643 1.00 50.94 104 GLU A N 1
ATOM 840 C CA . GLU A 1 104 ? -14.281 11.504 12.282 1.00 50.94 104 GLU A CA 1
ATOM 841 C C . GLU A 1 104 ? -14.478 11.632 10.757 1.00 50.94 104 GLU A C 1
ATOM 843 O O . GLU A 1 104 ? -15.567 11.969 10.309 1.00 50.94 104 GLU A O 1
ATOM 848 N N . ASN A 1 105 ? -13.486 11.235 9.949 1.00 55.34 105 ASN A N 1
ATOM 849 C CA . ASN A 1 105 ? -13.510 11.321 8.486 1.00 55.34 105 ASN A CA 1
ATOM 850 C C . ASN A 1 105 ? -13.510 9.939 7.798 1.00 55.34 105 ASN A C 1
ATOM 852 O O . ASN A 1 105 ? -12.848 9.009 8.257 1.00 55.34 105 ASN A O 1
ATOM 856 N N . GLU A 1 106 ? -14.201 9.806 6.660 1.00 65.62 106 GLU A N 1
ATOM 857 C CA . GLU A 1 106 ? -14.130 8.642 5.751 1.00 65.62 106 GLU A CA 1
ATOM 858 C C . GLU A 1 106 ? -12.821 8.647 4.938 1.00 65.62 106 GLU A C 1
ATOM 860 O O . GLU A 1 106 ? -12.796 8.863 3.725 1.00 65.62 106 GLU A O 1
ATOM 865 N N . THR A 1 107 ? -11.691 8.488 5.625 1.00 85.06 107 THR A N 1
ATOM 866 C CA . THR A 1 107 ? -10.368 8.391 4.992 1.00 85.06 107 THR A CA 1
ATOM 867 C C . THR A 1 107 ? -10.097 6.979 4.496 1.00 85.06 107 THR A C 1
ATOM 869 O O . THR A 1 107 ? -10.686 6.008 4.985 1.00 85.06 107 THR A O 1
ATOM 872 N N . LEU A 1 108 ? -9.156 6.852 3.558 1.00 89.50 108 LEU A N 1
ATOM 873 C CA . LEU A 1 108 ? -8.696 5.548 3.094 1.00 89.50 108 LEU A CA 1
ATOM 874 C C . LEU A 1 108 ? -8.221 4.706 4.283 1.00 89.50 108 LEU A C 1
ATOM 876 O O . LEU A 1 108 ? -8.663 3.573 4.427 1.00 89.50 108 LEU A O 1
ATOM 880 N N . LEU A 1 109 ? -7.446 5.289 5.207 1.00 88.25 109 LEU A N 1
ATOM 881 C CA . LEU A 1 109 ? -7.000 4.604 6.425 1.00 88.25 109 LEU A CA 1
ATOM 882 C C . LEU A 1 109 ? -8.166 3.995 7.211 1.00 88.25 109 LEU A C 1
ATOM 884 O O . LEU A 1 109 ? -8.098 2.829 7.586 1.00 88.25 109 LEU A O 1
ATOM 888 N N . LYS A 1 110 ? -9.248 4.751 7.439 1.00 84.25 110 LYS A N 1
ATOM 889 C CA . LYS A 1 110 ? -10.410 4.268 8.198 1.00 84.25 110 LYS A CA 1
ATOM 890 C C . LYS A 1 110 ? -11.063 3.062 7.528 1.00 84.25 110 LYS A C 1
ATOM 892 O O . LYS A 1 110 ? -11.401 2.103 8.216 1.00 84.25 110 LYS A O 1
ATOM 897 N N . LEU A 1 111 ? -11.213 3.089 6.202 1.00 86.56 111 LEU A N 1
ATOM 898 C CA . LEU A 1 111 ? -11.759 1.957 5.448 1.00 86.56 111 LEU A CA 1
ATOM 899 C C . LEU A 1 111 ? -10.890 0.708 5.620 1.00 86.56 111 LEU A C 1
ATOM 901 O O . LEU A 1 111 ? -11.418 -0.375 5.878 1.00 86.56 111 LEU A O 1
ATOM 905 N N . ILE A 1 112 ? -9.564 0.869 5.552 1.00 90.25 112 ILE A N 1
ATOM 906 C CA . ILE A 1 112 ? -8.629 -0.241 5.753 1.00 90.25 112 ILE A CA 1
ATOM 907 C C . ILE A 1 112 ? -8.736 -0.777 7.184 1.00 90.25 112 ILE A C 1
ATOM 909 O O . ILE A 1 112 ? -8.929 -1.977 7.360 1.00 90.25 112 ILE A O 1
ATOM 913 N N . ILE A 1 113 ? -8.671 0.093 8.197 1.00 87.00 113 ILE A N 1
ATOM 914 C CA . ILE A 1 113 ? -8.766 -0.291 9.613 1.00 87.00 113 ILE A CA 1
ATOM 915 C C . ILE A 1 113 ? -10.069 -1.040 9.888 1.00 87.00 113 ILE A C 1
ATOM 917 O O . ILE A 1 113 ? -10.017 -2.141 10.426 1.00 87.00 113 ILE A O 1
ATOM 921 N N . ASN A 1 114 ? -11.213 -0.523 9.433 1.00 85.12 114 ASN A N 1
ATOM 922 C CA . ASN A 1 114 ? -12.511 -1.173 9.621 1.00 85.12 114 ASN A CA 1
ATOM 923 C C . ASN A 1 114 ? -12.555 -2.590 9.027 1.00 85.12 114 ASN A C 1
ATOM 925 O O . ASN A 1 114 ? -13.151 -3.483 9.624 1.00 85.12 114 ASN A O 1
ATOM 929 N N . SER A 1 115 ? -11.897 -2.821 7.885 1.00 86.62 115 SER A N 1
ATOM 930 C CA . SER A 1 115 ? -11.805 -4.165 7.292 1.00 86.62 115 SER A CA 1
ATOM 931 C C . SER A 1 115 ? -10.973 -5.148 8.136 1.00 86.62 115 SER A C 1
ATOM 933 O O . SER A 1 115 ? -11.128 -6.365 8.011 1.00 86.62 115 SER A O 1
ATOM 935 N N . LEU A 1 116 ? -10.082 -4.632 8.991 1.00 86.69 116 LEU A N 1
ATOM 936 C CA . LEU A 1 116 ? -9.124 -5.404 9.785 1.00 86.69 116 LEU A CA 1
ATOM 937 C C . LEU A 1 116 ? -9.558 -5.591 11.243 1.00 86.69 116 LEU A C 1
ATOM 939 O O . LEU A 1 116 ? -9.169 -6.592 11.839 1.00 86.69 116 LEU A O 1
ATOM 943 N N . THR A 1 117 ? -10.369 -4.690 11.813 1.00 80.31 117 THR A N 1
ATOM 944 C CA . THR A 1 117 ? -10.741 -4.660 13.247 1.00 80.31 117 THR A CA 1
ATOM 945 C C . THR A 1 117 ? -11.312 -5.982 13.777 1.00 80.31 117 THR A C 1
ATOM 947 O O . THR A 1 117 ? -11.166 -6.294 14.956 1.00 80.31 117 THR A O 1
ATOM 950 N N . HIS A 1 118 ? -11.917 -6.810 12.923 1.00 75.81 118 HIS A N 1
ATOM 951 C CA . HIS A 1 118 ? -12.491 -8.105 13.320 1.00 75.81 118 HIS A CA 1
ATOM 952 C C . HIS A 1 118 ? -11.709 -9.325 12.809 1.00 75.81 118 HIS A C 1
ATOM 954 O O . HIS A 1 118 ? -12.145 -10.467 12.973 1.00 75.81 118 HIS A O 1
ATOM 960 N N . GLN A 1 119 ? -10.542 -9.112 12.200 1.00 80.88 119 GLN A N 1
ATOM 961 C CA . GLN A 1 119 ? -9.701 -10.184 11.680 1.00 80.88 119 GLN A CA 1
ATOM 962 C C . GLN A 1 119 ? -8.781 -10.717 12.780 1.00 80.88 119 GLN A C 1
ATOM 964 O O . GLN A 1 119 ? -7.871 -10.032 13.238 1.00 80.88 119 GLN A O 1
ATOM 969 N N . LYS A 1 120 ? -8.965 -11.989 13.158 1.00 77.62 120 LYS A N 1
ATOM 970 C CA . LYS A 1 120 ? -8.101 -12.670 14.144 1.00 77.62 120 LYS A CA 1
ATOM 971 C C . LYS A 1 120 ? -6.624 -12.705 13.730 1.00 77.62 120 LYS A C 1
ATOM 973 O O . LYS A 1 120 ? -5.759 -12.771 14.594 1.00 77.62 120 LYS A O 1
ATOM 978 N N . ASN A 1 121 ? -6.350 -12.681 12.425 1.00 87.06 121 ASN A N 1
ATOM 979 C CA . ASN A 1 121 ? -5.006 -12.629 11.857 1.00 87.06 121 ASN A CA 1
ATOM 980 C C . ASN A 1 121 ? -4.943 -11.526 10.787 1.00 87.06 121 ASN A C 1
ATOM 982 O O . ASN A 1 121 ? -4.993 -11.784 9.578 1.00 87.06 121 ASN A O 1
ATOM 986 N N . TYR A 1 122 ? -4.921 -10.273 11.247 1.00 88.12 122 TYR A N 1
ATOM 987 C CA . TYR A 1 122 ? -4.853 -9.113 10.358 1.00 88.12 122 TYR A CA 1
ATOM 988 C C . TYR A 1 122 ? -3.529 -9.072 9.575 1.00 88.12 122 TYR A C 1
ATOM 990 O O . TYR A 1 122 ? -3.524 -8.596 8.447 1.00 88.12 122 TYR A O 1
ATOM 998 N N . GLU A 1 123 ? -2.437 -9.631 10.105 1.00 89.56 123 GLU A N 1
ATOM 999 C CA . GLU A 1 123 ? -1.120 -9.663 9.450 1.00 89.56 123 GLU A CA 1
ATOM 1000 C C . GLU A 1 123 ? -1.135 -10.525 8.183 1.00 89.56 123 GLU A C 1
ATOM 1002 O O . GLU A 1 123 ? -0.761 -10.056 7.107 1.00 89.56 123 GLU A O 1
ATOM 1007 N N . ASP A 1 124 ? -1.669 -11.749 8.256 1.00 92.44 124 ASP A N 1
ATOM 1008 C CA . ASP A 1 124 ? -1.836 -12.581 7.057 1.00 92.44 124 ASP A CA 1
ATOM 1009 C C . ASP A 1 124 ? -2.836 -11.965 6.064 1.00 92.44 124 ASP A C 1
ATOM 1011 O O . ASP A 1 124 ? -2.673 -12.063 4.845 1.00 92.44 124 ASP A O 1
ATOM 1015 N N . THR A 1 125 ? -3.857 -11.276 6.574 1.00 92.88 125 THR A N 1
ATOM 1016 C CA . THR A 1 125 ? -4.810 -10.539 5.733 1.00 92.88 125 THR A CA 1
ATOM 1017 C C . THR A 1 125 ? -4.117 -9.404 4.978 1.00 92.88 125 THR A C 1
ATOM 1019 O O . THR A 1 125 ? -4.324 -9.262 3.774 1.00 92.88 125 THR A O 1
ATOM 1022 N N . LEU A 1 126 ? -3.248 -8.640 5.643 1.00 93.12 126 LEU A N 1
ATOM 1023 C CA . LEU A 1 126 ? -2.442 -7.591 5.021 1.00 93.12 126 LEU A CA 1
ATOM 1024 C C . LEU A 1 126 ? -1.487 -8.165 3.983 1.00 93.12 126 LEU A C 1
ATOM 1026 O O . LEU A 1 126 ? -1.444 -7.658 2.864 1.00 93.12 126 LEU A O 1
ATOM 1030 N N . LYS A 1 127 ? -0.796 -9.261 4.296 1.00 95.50 127 LYS A N 1
ATOM 1031 C CA . LYS A 1 127 ? 0.063 -9.963 3.337 1.00 95.50 127 LYS A CA 1
ATOM 1032 C C . LYS A 1 127 ? -0.686 -10.298 2.045 1.00 95.50 127 LYS A C 1
ATOM 1034 O O . LYS A 1 127 ? -0.231 -9.977 0.948 1.00 95.50 127 LYS A O 1
ATOM 1039 N N . ARG A 1 128 ? -1.874 -10.902 2.171 1.00 96.00 128 ARG A N 1
ATOM 1040 C CA . ARG A 1 128 ? -2.726 -11.271 1.027 1.00 96.00 128 ARG A CA 1
ATOM 1041 C C . ARG A 1 128 ? -3.250 -10.052 0.266 1.00 96.00 128 ARG A C 1
ATOM 1043 O O . ARG A 1 128 ? -3.278 -10.082 -0.962 1.00 96.00 128 ARG A O 1
ATOM 1050 N N . LYS A 1 129 ? -3.639 -8.981 0.963 1.00 96.06 129 LYS A N 1
ATOM 1051 C CA . LYS A 1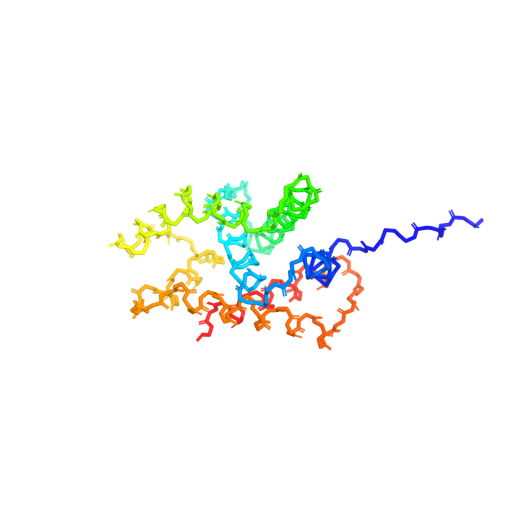 129 ? -4.105 -7.727 0.343 1.00 96.06 129 LYS A CA 1
ATOM 1052 C C . LYS A 1 129 ? -3.003 -7.037 -0.460 1.00 96.06 129 LYS A C 1
ATOM 1054 O O . LYS A 1 129 ? -3.262 -6.609 -1.580 1.00 96.06 129 LYS A O 1
ATOM 1059 N N . GLY A 1 130 ? -1.775 -7.004 0.053 1.00 97.19 130 GLY A N 1
ATOM 1060 C CA . GLY A 1 130 ? -0.632 -6.427 -0.658 1.00 97.19 130 GLY A CA 1
ATOM 1061 C C . GLY A 1 130 ? -0.290 -7.200 -1.931 1.00 97.19 130 GLY A C 1
ATOM 1062 O O . GLY A 1 130 ? -0.133 -6.596 -2.990 1.00 97.19 130 GLY A O 1
ATOM 1063 N N . LEU A 1 131 ? -0.287 -8.536 -1.864 1.00 97.88 131 LEU A N 1
ATOM 1064 C CA . LEU A 1 131 ? -0.123 -9.383 -3.051 1.00 97.88 131 LEU A CA 1
ATOM 1065 C C . LEU A 1 131 ? -1.234 -9.163 -4.080 1.00 97.88 131 LEU A C 1
ATOM 1067 O O . LEU A 1 131 ? -0.956 -8.982 -5.262 1.00 97.88 131 LEU A O 1
ATOM 1071 N N . ARG A 1 132 ? -2.489 -9.094 -3.629 1.00 97.88 132 ARG A N 1
ATOM 1072 C CA . ARG A 1 132 ? -3.627 -8.828 -4.512 1.00 97.88 132 ARG A CA 1
ATOM 1073 C C . ARG A 1 132 ? -3.536 -7.453 -5.176 1.00 97.88 132 ARG A C 1
ATOM 1075 O O . ARG A 1 132 ? -3.931 -7.324 -6.330 1.00 97.88 132 ARG A O 1
ATOM 1082 N N . LEU A 1 133 ? -3.020 -6.440 -4.475 1.00 97.94 133 LEU A N 1
ATOM 1083 C CA . LEU A 1 133 ? -2.763 -5.123 -5.061 1.00 97.94 133 LEU A CA 1
ATOM 1084 C C . LEU A 1 133 ? -1.688 -5.194 -6.139 1.00 97.94 133 LEU A C 1
ATOM 1086 O O . LEU A 1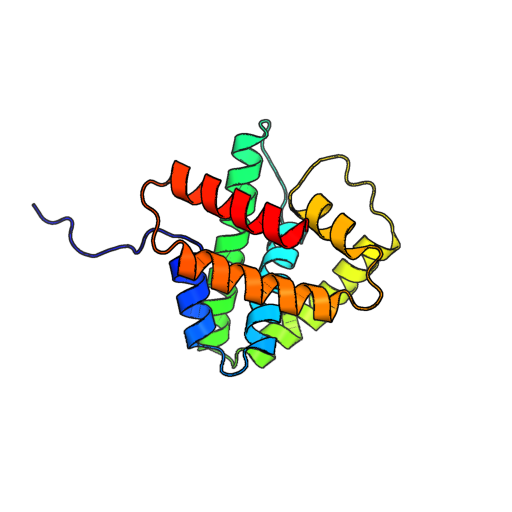 133 ? -1.882 -4.631 -7.213 1.00 97.94 133 LEU A O 1
ATOM 1090 N N . ARG A 1 134 ? -0.592 -5.910 -5.884 1.00 97.19 134 ARG A N 1
ATOM 1091 C CA . ARG A 1 134 ? 0.462 -6.130 -6.878 1.00 97.19 134 ARG A CA 1
ATOM 1092 C C . ARG A 1 134 ? -0.086 -6.804 -8.135 1.00 97.19 134 ARG A C 1
ATOM 1094 O O . ARG A 1 134 ? 0.111 -6.277 -9.226 1.00 97.19 134 ARG A O 1
ATOM 1101 N N . ASP A 1 135 ? -0.835 -7.891 -7.979 1.00 97.62 135 ASP A N 1
ATOM 1102 C CA . ASP A 1 135 ? -1.427 -8.609 -9.112 1.00 97.62 135 ASP A CA 1
ATOM 1103 C C . ASP A 1 135 ? -2.418 -7.722 -9.887 1.00 97.62 135 ASP A C 1
ATOM 1105 O O . ASP A 1 135 ? -2.311 -7.592 -11.103 1.00 97.62 135 ASP A O 1
ATOM 1109 N N . ASN A 1 136 ? -3.307 -7.003 -9.191 1.00 97.38 136 ASN A N 1
ATOM 1110 C CA . ASN A 1 136 ? -4.256 -6.083 -9.826 1.00 97.38 136 ASN A CA 1
ATOM 1111 C C . ASN A 1 136 ? -3.569 -4.971 -10.634 1.00 97.38 136 ASN A C 1
ATOM 1113 O O . ASN A 1 136 ? -4.018 -4.607 -11.724 1.00 97.38 136 ASN A O 1
ATOM 1117 N N . VAL A 1 137 ? -2.487 -4.417 -10.093 1.00 95.50 137 VAL A N 1
ATOM 1118 C CA . VAL A 1 137 ? -1.717 -3.363 -10.746 1.00 95.50 137 VAL A CA 1
ATOM 1119 C C . VAL A 1 137 ? -0.990 -3.903 -11.979 1.00 95.50 137 VAL A C 1
ATOM 1121 O O . VAL A 1 137 ? -0.943 -3.211 -12.995 1.00 95.50 137 VAL A O 1
ATOM 1124 N N . TYR A 1 138 ? -0.467 -5.128 -11.935 1.00 96.00 138 TYR A N 1
ATOM 1125 C CA . TYR A 1 138 ? 0.168 -5.760 -13.095 1.00 96.00 138 TYR A CA 1
ATOM 1126 C C . TYR A 1 138 ? -0.833 -6.122 -14.189 1.00 96.00 138 TYR A C 1
ATOM 1128 O O . TYR A 1 138 ? -0.555 -5.851 -15.356 1.00 96.00 138 TYR A O 1
ATOM 1136 N N . ASP A 1 139 ? -2.010 -6.626 -13.821 1.00 96.75 139 ASP A N 1
ATOM 1137 C CA . ASP A 1 139 ? -3.098 -6.897 -14.767 1.00 96.75 139 ASP A CA 1
ATOM 1138 C C . ASP A 1 139 ? -3.584 -5.614 -15.456 1.00 96.75 139 ASP A C 1
ATOM 1140 O O . ASP A 1 139 ? -3.898 -5.608 -16.646 1.00 96.75 139 ASP A O 1
ATOM 1144 N N . THR A 1 140 ? -3.630 -4.506 -14.710 1.00 94.19 140 THR A N 1
ATOM 1145 C CA . THR A 1 140 ? -4.018 -3.189 -15.239 1.00 94.19 140 THR A CA 1
ATOM 1146 C C . THR A 1 140 ? -2.928 -2.587 -16.131 1.00 94.19 140 THR A C 1
ATOM 1148 O O . THR A 1 140 ? -3.233 -1.931 -17.130 1.00 94.19 140 THR A O 1
ATOM 1151 N N . GLY A 1 141 ? -1.658 -2.797 -15.779 1.00 93.50 141 GLY A N 1
ATOM 1152 C CA . GLY A 1 141 ? -0.503 -2.262 -16.490 1.00 93.50 141 GLY A CA 1
ATOM 1153 C C . GLY A 1 141 ? -0.269 -0.764 -16.267 1.00 93.50 141 GLY A C 1
ATOM 1154 O O . GLY A 1 141 ? -0.767 -0.146 -15.324 1.00 93.50 141 GLY A O 1
ATOM 1155 N N . ILE A 1 142 ? 0.536 -0.170 -17.152 1.00 93.00 142 ILE A N 1
ATOM 1156 C CA . ILE A 1 142 ? 0.871 1.258 -17.110 1.00 93.00 142 ILE A CA 1
ATOM 1157 C C . ILE A 1 142 ? -0.351 2.091 -17.499 1.00 93.00 142 ILE A C 1
ATOM 1159 O O . ILE A 1 142 ? -0.929 1.935 -18.575 1.00 93.00 142 ILE A O 1
ATOM 1163 N N . LEU A 1 143 ? -0.693 3.039 -16.636 1.00 91.06 143 LEU A N 1
ATOM 1164 C CA . LEU A 1 143 ? -1.740 4.022 -16.853 1.00 91.06 143 LEU A CA 1
ATOM 1165 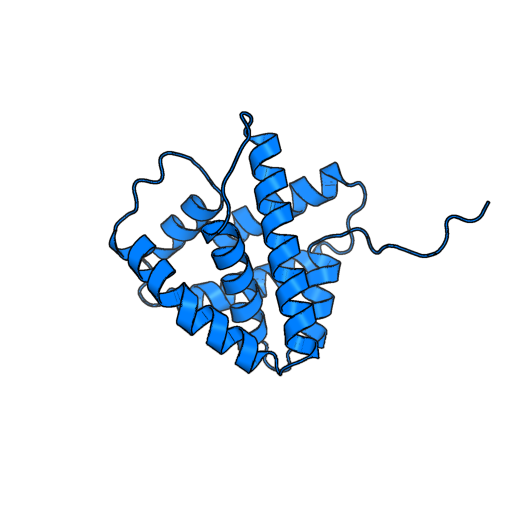C C . LEU A 1 143 ? -1.158 5.326 -17.401 1.00 91.06 143 LEU A C 1
ATOM 1167 O O . LEU A 1 143 ? 0.005 5.660 -17.170 1.00 91.06 143 LEU A O 1
ATOM 1171 N N . TYR A 1 144 ? -2.012 6.090 -18.084 1.00 89.06 144 TYR A N 1
ATOM 1172 C CA . TYR A 1 144 ? -1.662 7.382 -18.667 1.00 89.06 144 TYR A CA 1
ATOM 1173 C C . TYR A 1 144 ? -2.571 8.493 -18.153 1.00 89.06 144 TYR A C 1
ATOM 1175 O O . TYR A 1 144 ? -3.784 8.314 -17.984 1.00 89.06 144 TYR A O 1
ATOM 1183 N N . GLY A 1 145 ? -1.973 9.669 -17.961 1.00 88.75 145 GLY A N 1
ATOM 1184 C CA . GLY A 1 145 ? -2.671 10.887 -17.575 1.00 88.75 145 GLY A CA 1
ATOM 1185 C C . GLY A 1 145 ? -2.794 11.020 -16.061 1.00 88.75 145 GLY A C 1
ATOM 1186 O O . GLY A 1 145 ? -3.541 10.296 -15.406 1.00 88.75 145 GLY A O 1
ATOM 1187 N N . ARG A 1 146 ? -2.111 12.025 -15.504 1.00 87.25 146 ARG A N 1
ATOM 1188 C CA . ARG A 1 146 ? -1.931 12.224 -14.055 1.00 87.25 146 ARG A CA 1
ATOM 1189 C C . ARG A 1 146 ? -3.201 12.069 -13.209 1.00 87.25 146 ARG A C 1
ATOM 1191 O O . ARG A 1 146 ? -3.174 11.364 -12.207 1.00 87.25 146 ARG A O 1
ATOM 1198 N N . ARG A 1 147 ? -4.312 12.715 -13.588 1.00 86.50 147 ARG A N 1
ATOM 1199 C CA . ARG A 1 147 ? -5.581 12.612 -12.836 1.00 86.50 147 ARG A CA 1
ATOM 1200 C C . ARG A 1 147 ? -6.169 11.203 -12.887 1.00 86.50 147 ARG A C 1
ATOM 1202 O O . ARG A 1 147 ? -6.647 10.703 -11.876 1.00 86.50 147 ARG A O 1
ATOM 1209 N N . ASN A 1 148 ? -6.106 10.558 -14.051 1.00 89.38 148 ASN A N 1
ATOM 1210 C CA . ASN A 1 148 ? -6.606 9.201 -14.218 1.00 89.38 148 ASN A CA 1
ATOM 1211 C C . ASN A 1 148 ? -5.770 8.197 -13.415 1.00 89.38 148 ASN A C 1
ATOM 1213 O O . ASN A 1 148 ? -6.348 7.358 -12.735 1.00 89.38 148 ASN A O 1
ATOM 1217 N N . ILE A 1 149 ? -4.440 8.345 -13.423 1.00 92.62 149 ILE A N 1
ATOM 1218 C CA . ILE A 1 149 ? -3.511 7.537 -12.620 1.00 92.62 149 ILE A CA 1
ATOM 1219 C C . ILE A 1 149 ? -3.865 7.615 -11.136 1.00 92.62 149 ILE A C 1
ATOM 1221 O O . ILE A 1 149 ? -4.080 6.587 -10.502 1.00 92.62 149 ILE A O 1
ATOM 1225 N N . LEU A 1 150 ? -3.953 8.828 -10.579 1.00 92.00 150 LEU A N 1
ATOM 1226 C CA . LEU A 1 150 ? -4.239 9.009 -9.153 1.00 92.00 150 LEU A CA 1
ATOM 1227 C C . LEU A 1 150 ? -5.607 8.436 -8.775 1.00 92.00 150 LEU A C 1
ATOM 1229 O O . LEU A 1 150 ? -5.717 7.736 -7.773 1.00 92.00 150 LEU A O 1
ATOM 1233 N N . ARG A 1 151 ? -6.633 8.678 -9.601 1.00 93.25 151 ARG A N 1
ATOM 1234 C CA . ARG A 1 151 ? -7.976 8.134 -9.376 1.00 93.25 151 ARG A CA 1
ATOM 1235 C C . ARG A 1 151 ? -7.986 6.604 -9.404 1.00 93.25 151 ARG A C 1
ATOM 1237 O O . ARG A 1 151 ? -8.525 5.990 -8.493 1.00 93.25 151 ARG A O 1
ATOM 1244 N N . LYS A 1 152 ? -7.392 5.990 -10.429 1.00 94.50 152 LYS A N 1
ATOM 1245 C CA . LYS A 1 152 ? -7.378 4.530 -10.593 1.00 94.50 152 LYS A CA 1
ATOM 1246 C C . LYS A 1 152 ? -6.586 3.834 -9.495 1.00 94.50 152 LYS A C 1
ATOM 1248 O O . LYS A 1 152 ? -7.039 2.825 -8.972 1.00 94.50 152 LYS A O 1
ATOM 1253 N N . ASN A 1 153 ? -5.460 4.412 -9.091 1.00 95.62 153 ASN A N 1
ATOM 1254 C CA . ASN A 1 153 ? -4.659 3.870 -8.000 1.00 95.62 153 ASN A CA 1
ATOM 1255 C C . ASN A 1 153 ? -5.370 4.017 -6.649 1.00 95.62 153 ASN A C 1
ATOM 1257 O O . ASN A 1 153 ? -5.286 3.112 -5.826 1.00 95.62 153 ASN A O 1
ATOM 1261 N N . TYR A 1 154 ? -6.129 5.100 -6.446 1.00 95.31 154 TYR A N 1
ATOM 1262 C CA . TYR A 1 154 ? -7.006 5.225 -5.282 1.00 95.31 154 TYR A CA 1
ATOM 1263 C C . TYR A 1 154 ? -8.077 4.136 -5.243 1.00 95.31 154 TYR A C 1
ATOM 1265 O O . TYR A 1 154 ? -8.219 3.456 -4.231 1.00 95.31 154 TYR A O 1
ATOM 1273 N N . GLU A 1 155 ? -8.805 3.954 -6.348 1.00 94.94 155 GLU A N 1
ATOM 1274 C CA . GLU A 1 155 ? -9.838 2.920 -6.481 1.00 94.94 155 GLU A CA 1
ATOM 1275 C C . GLU A 1 155 ? -9.259 1.525 -6.208 1.00 94.94 155 GLU A C 1
ATOM 1277 O O . GLU A 1 155 ? -9.806 0.797 -5.387 1.00 94.94 155 GLU A O 1
ATOM 1282 N N . ALA A 1 156 ? -8.110 1.189 -6.803 1.00 96.25 156 ALA A N 1
ATOM 1283 C CA . ALA A 1 156 ? -7.458 -0.105 -6.612 1.00 96.25 156 ALA A CA 1
ATOM 1284 C C . ALA A 1 156 ? -7.100 -0.380 -5.143 1.00 96.25 156 ALA A C 1
ATOM 1286 O O . ALA A 1 156 ? -7.430 -1.443 -4.614 1.00 96.25 156 ALA A O 1
ATOM 1287 N N . ILE A 1 157 ? -6.463 0.579 -4.458 1.00 96.56 157 ILE A N 1
ATOM 1288 C CA . ILE A 1 157 ? -6.101 0.411 -3.043 1.00 96.56 157 ILE A CA 1
ATOM 1289 C C . ILE A 1 157 ? -7.357 0.304 -2.185 1.00 96.56 157 ILE A C 1
ATOM 1291 O O . ILE A 1 157 ? -7.457 -0.609 -1.366 1.00 96.56 157 ILE A O 1
ATOM 1295 N N . ARG A 1 158 ? -8.328 1.202 -2.381 1.00 95.25 158 ARG A N 1
ATOM 1296 C CA . ARG A 1 158 ? -9.580 1.187 -1.624 1.00 95.25 158 ARG A CA 1
ATOM 1297 C C . ARG A 1 158 ? -10.290 -0.152 -1.774 1.00 95.25 158 ARG A C 1
ATOM 1299 O O . ARG A 1 158 ? -10.601 -0.776 -0.770 1.00 95.25 158 ARG A O 1
ATOM 1306 N N . ASP A 1 159 ? -10.516 -0.608 -2.999 1.00 94.75 159 ASP A N 1
ATOM 1307 C CA . ASP A 1 159 ? -11.340 -1.788 -3.260 1.00 94.75 159 ASP A CA 1
ATOM 1308 C C . ASP A 1 159 ? -10.680 -3.067 -2.718 1.00 94.75 159 ASP A C 1
ATOM 1310 O O . ASP A 1 159 ? -11.355 -3.929 -2.156 1.00 94.75 159 ASP A O 1
ATOM 1314 N N . ILE A 1 160 ? -9.351 -3.174 -2.811 1.00 95.94 160 ILE A N 1
ATOM 1315 C CA . ILE A 1 160 ? -8.600 -4.334 -2.308 1.00 95.94 160 ILE A CA 1
ATOM 1316 C C . ILE A 1 160 ? -8.514 -4.332 -0.789 1.00 95.94 160 ILE A C 1
ATOM 1318 O O . ILE A 1 160 ? -8.658 -5.381 -0.154 1.00 95.94 160 ILE A O 1
ATOM 1322 N N . PHE A 1 161 ? -8.272 -3.168 -0.190 1.00 92.00 161 PHE A N 1
ATOM 1323 C CA . PHE A 1 161 ? -8.117 -3.087 1.252 1.00 92.00 161 PHE A CA 1
ATOM 1324 C C . PHE A 1 161 ? -9.440 -2.940 1.999 1.00 92.00 161 PHE A C 1
ATOM 1326 O O . PHE A 1 161 ? -9.450 -3.196 3.196 1.00 92.00 161 PHE A O 1
ATOM 1333 N N . GLN A 1 162 ? -10.549 -2.636 1.329 1.00 87.56 162 GLN A N 1
ATOM 1334 C CA . GLN A 1 162 ? -11.888 -2.658 1.920 1.00 87.56 162 GLN A CA 1
ATOM 1335 C C . GLN A 1 162 ? -12.563 -4.036 1.828 1.00 87.56 162 GLN A C 1
ATOM 1337 O O . GLN A 1 162 ? -13.377 -4.345 2.696 1.00 87.56 162 GLN A O 1
ATOM 1342 N N . SER A 1 163 ? -12.237 -4.858 0.817 1.00 80.31 163 SER A N 1
ATOM 1343 C CA . SER A 1 163 ? -12.774 -6.229 0.679 1.00 80.31 163 SER A CA 1
ATOM 1344 C C . SER A 1 163 ? -12.320 -7.165 1.792 1.00 80.31 163 SER A C 1
ATOM 1346 O O . SER A 1 163 ? -13.100 -8.068 2.146 1.00 80.31 163 SER A O 1
#

pLDDT: mean 85.53, std 13.85, range [37.56, 97.94]

Foldseek 3Di:
DDPDDDPLPLFPQVLLVLLVVLAPDLLLSLLLLLLLLLVLQVPDDDPDDDPLVLLLSSLVSSSVSSVVLSVVSVVPPSVVVSVVSCVPCVVVLVVCLVVVPPPVDPHLNNLLSVQQSPPPCSSSLSSVLSSQLNVVDVVVDRDDDDSVRSVVNSVSSSVSSND

Sequence (163 aa):
MARKKTEKERQLYTLIEALDAQTDDKGELGSLISYVILTSLIDFETNTGSEEERRFEEIKAIYTGLEKAIERSREEDSYSVLCELTTQKAKELKQILDKERKIENETLLKLIINSLTHQKNYEDTLKRKGLRLRDNVYDTGILYGRRNILRKNYEAIRDIFQS

Secondary structure (DSSP, 8-state):
----S----S-HHHHHHHHHTT-S-HHHHHHHHHHHHHHHHHS-----S-HHHHHHHHHHHHHHHHHHHHHHHHHS-HHHHHHHHHHHHHHHHHHHHHTT----S--HHHHHHHHHTT-TTHHHHHHHHHHHHHHHHHHH----SHHHHHHHHHHHHHHHHH-

Radius of gyration: 15.62 Å; chains: 1; bounding box: 35×35×51 Å